Protein AF-A0A7X7I847-F1 (afdb_monomer_lite)

Secondary structure (DSSP, 8-state):
------------------------------HHHHHHHHHHHHHHHHHHHHHHHHHH-SS--HHHHHHHHHHHHHHHHHHHHSTTTS-HHHHHHHHHHHHHHHHHHHHHHHHHHH-TTSPPPHHHHHHHHHHHHHHHHHHHHHHHHHHHTT-

Radius of gyration: 29.0 Å; chains: 1; bounding box: 79×46×92 Å

Structure (mmCIF, N/CA/C/O backbone):
data_AF-A0A7X7I847-F1
#
_entry.id   AF-A0A7X7I847-F1
#
loop_
_atom_site.group_PDB
_atom_site.id
_atom_site.type_symbol
_atom_site.label_atom_id
_atom_site.label_alt_id
_atom_site.label_comp_id
_atom_site.label_asym_id
_atom_site.label_entity_id
_atom_site.label_seq_id
_atom_site.pdbx_PDB_ins_code
_atom_site.Cartn_x
_atom_site.Cartn_y
_atom_site.Cartn_z
_atom_site.occupancy
_atom_site.B_iso_or_equiv
_atom_site.auth_seq_id
_atom_site.auth_comp_id
_atom_site.auth_asym_id
_atom_site.auth_atom_id
_atom_site.pdbx_PDB_model_num
ATOM 1 N N . MET A 1 1 ? -58.231 26.964 68.579 1.00 35.50 1 MET A N 1
ATOM 2 C CA . MET A 1 1 ? -56.859 27.103 69.108 1.00 35.50 1 MET A CA 1
ATOM 3 C C . MET A 1 1 ? -55.943 26.507 68.056 1.00 35.50 1 MET A C 1
ATOM 5 O O . MET A 1 1 ? -56.184 25.359 67.722 1.00 35.50 1 MET A O 1
ATOM 9 N N . GLU A 1 2 ? -54.992 27.156 67.396 1.00 38.25 2 GLU A N 1
ATOM 10 C CA . GLU A 1 2 ? -54.465 28.527 67.234 1.00 38.25 2 GLU A CA 1
ATOM 11 C C . GLU A 1 2 ? -53.884 28.512 65.786 1.00 38.25 2 GLU A C 1
ATOM 13 O O . GLU A 1 2 ? -53.421 27.464 65.340 1.00 38.25 2 GLU A O 1
ATOM 18 N N . LEU A 1 3 ? -54.175 29.472 64.891 1.00 37.69 3 LEU A N 1
ATOM 19 C CA . LEU A 1 3 ? -53.327 30.635 64.528 1.00 37.69 3 LEU A CA 1
ATOM 20 C C . LEU A 1 3 ? -51.818 30.304 64.504 1.00 37.69 3 LEU A C 1
ATOM 22 O O . LEU A 1 3 ? -51.297 29.827 65.496 1.00 37.69 3 LEU A O 1
ATOM 26 N N . GLY A 1 4 ? -51.014 30.561 63.474 1.00 33.53 4 GLY A N 1
ATOM 27 C CA . GLY A 1 4 ? -51.117 31.351 62.250 1.00 33.53 4 GLY A CA 1
ATOM 28 C C . GLY A 1 4 ? -49.686 31.646 61.746 1.00 33.53 4 GLY A C 1
ATOM 29 O O . GLY A 1 4 ? -48.749 31.474 62.514 1.00 33.53 4 GLY A O 1
ATOM 30 N N . ASN A 1 5 ? -49.571 32.109 60.488 1.00 37.94 5 ASN A N 1
ATOM 31 C CA . ASN A 1 5 ? -48.630 33.124 59.954 1.00 37.94 5 ASN A CA 1
ATOM 32 C C . ASN A 1 5 ? -47.092 32.956 60.141 1.00 37.94 5 ASN A C 1
ATOM 34 O O . ASN A 1 5 ? -46.618 32.492 61.159 1.00 37.94 5 ASN A O 1
ATOM 38 N N . THR A 1 6 ? -46.177 33.371 59.256 1.00 42.09 6 THR A N 1
ATOM 39 C CA . THR A 1 6 ? -46.176 34.143 57.997 1.00 42.09 6 THR A CA 1
ATOM 40 C C . THR A 1 6 ? -44.744 34.136 57.436 1.00 42.09 6 THR A C 1
ATOM 42 O O . THR A 1 6 ? -43.797 34.151 58.213 1.00 42.09 6 THR A O 1
ATOM 45 N N . SER A 1 7 ? -44.637 34.216 56.104 1.00 40.94 7 SER A N 1
ATOM 46 C CA . SER A 1 7 ? -43.709 35.039 55.300 1.00 40.94 7 SER A CA 1
ATOM 47 C C . SER A 1 7 ? -42.219 35.156 55.672 1.00 40.94 7 SER A C 1
ATOM 49 O O . SER A 1 7 ? -41.873 35.693 56.713 1.00 40.94 7 SER A O 1
ATOM 51 N N . SER A 1 8 ? -41.331 34.965 54.690 1.00 39.78 8 SER A N 1
ATOM 52 C CA . SER A 1 8 ? -40.899 36.105 53.861 1.00 39.78 8 SER A CA 1
ATOM 53 C C . SER A 1 8 ? -40.083 35.669 52.644 1.00 39.78 8 SER A C 1
ATOM 55 O O . SER A 1 8 ? -39.312 34.713 52.680 1.00 39.78 8 SER A O 1
ATOM 57 N N . ALA A 1 9 ? -40.307 36.401 51.560 1.00 41.81 9 ALA A N 1
ATOM 58 C CA . ALA A 1 9 ? -39.683 36.272 50.259 1.00 41.81 9 ALA A CA 1
ATOM 59 C C . ALA A 1 9 ? -38.192 36.642 50.279 1.00 41.81 9 ALA A C 1
ATOM 61 O O . ALA A 1 9 ? -37.764 37.468 51.080 1.00 41.81 9 ALA A O 1
ATOM 62 N N . ASN A 1 10 ? -37.441 36.136 49.300 1.00 37.72 10 ASN A N 1
ATOM 63 C CA . ASN A 1 10 ? -36.651 37.028 48.459 1.00 37.72 10 ASN A CA 1
ATOM 64 C C . ASN A 1 10 ? -36.376 36.415 47.083 1.00 37.72 10 ASN A C 1
ATOM 66 O O . ASN A 1 10 ? -35.852 35.316 46.928 1.00 37.72 10 ASN A O 1
ATOM 70 N N . SER A 1 11 ? -36.788 37.193 46.094 1.00 43.25 11 SER A N 1
ATOM 71 C CA . SER A 1 11 ? -36.557 37.088 44.665 1.00 43.25 11 SER A CA 1
ATOM 72 C C . SER A 1 11 ? -35.075 37.119 44.302 1.00 43.25 11 SER A C 1
ATOM 74 O O . SER A 1 11 ? -34.376 38.031 44.738 1.00 43.25 11 SER A O 1
ATOM 76 N N . VAL A 1 12 ? -34.652 36.276 43.357 1.00 39.09 12 VAL A N 1
ATOM 77 C CA . VAL A 1 12 ? -33.690 36.717 42.340 1.00 39.09 12 VAL A CA 1
ATOM 78 C C . VAL A 1 12 ? -34.175 36.257 40.974 1.00 39.09 12 VAL A C 1
ATOM 80 O O . VAL A 1 12 ? -34.516 35.104 40.730 1.00 39.09 12 VAL A O 1
ATOM 83 N N . SER A 1 13 ? -34.276 37.267 40.133 1.00 37.84 13 SER A N 1
ATOM 84 C CA . SER A 1 13 ? -34.666 37.291 38.747 1.00 37.84 13 SER A CA 1
ATOM 85 C C . SER A 1 13 ? -33.709 36.523 37.835 1.00 37.84 13 SER A C 1
ATOM 87 O O . SER A 1 13 ? -32.597 36.150 38.197 1.00 37.84 13 SER A O 1
ATOM 89 N N . SER A 1 14 ? -34.139 36.473 36.577 1.00 35.81 14 SER A N 1
ATOM 90 C CA . SER A 1 14 ? -33.320 36.413 35.368 1.00 35.81 14 SER A CA 1
ATOM 91 C C . SER A 1 14 ? -33.194 35.043 34.704 1.00 35.81 14 SER A C 1
ATOM 93 O O . SER A 1 14 ? -32.378 34.194 35.029 1.00 35.81 14 SER A O 1
ATOM 95 N N . GLY A 1 15 ? -33.992 34.909 33.646 1.00 37.31 15 GLY A N 1
ATOM 96 C CA . GLY A 1 15 ? -33.513 34.323 32.407 1.00 37.31 15 GLY A CA 1
ATOM 97 C C . GLY A 1 15 ? -33.406 32.808 32.396 1.00 37.31 15 GLY A C 1
ATOM 98 O O . GLY A 1 15 ? -32.306 32.267 32.371 1.00 37.31 15 GLY A O 1
ATOM 99 N N . LEU A 1 16 ? -34.534 32.141 32.139 1.00 36.25 16 LEU A N 1
ATOM 100 C CA . LEU A 1 16 ? -34.520 30.998 31.224 1.00 36.25 16 LEU A CA 1
ATOM 101 C C . LEU A 1 16 ? -34.098 31.513 29.837 1.00 36.25 16 LEU A C 1
ATOM 103 O O . LEU A 1 16 ? -34.900 31.682 28.919 1.00 36.25 16 LEU A O 1
ATOM 107 N N . LYS A 1 17 ? -32.803 31.824 29.698 1.00 41.34 17 LYS A N 1
ATOM 108 C CA . LYS A 1 17 ? -32.152 31.894 28.402 1.00 41.34 17 LYS A CA 1
ATOM 109 C C . LYS A 1 17 ? -32.322 30.508 27.803 1.00 41.34 17 LYS A C 1
ATOM 111 O O . LYS A 1 17 ? -31.769 29.534 28.304 1.00 41.34 17 LYS A O 1
ATOM 116 N N . ARG A 1 18 ? -33.093 30.450 26.717 1.00 51.69 18 ARG A N 1
ATOM 117 C CA . ARG A 1 18 ? -32.963 29.424 25.686 1.00 51.69 18 ARG A CA 1
ATOM 118 C C . ARG A 1 18 ? -31.483 29.312 25.332 1.00 51.69 18 ARG A C 1
ATOM 120 O O . ARG A 1 18 ? -30.985 30.066 24.504 1.00 51.69 18 ARG A O 1
ATOM 127 N N . ILE A 1 19 ? -30.792 28.374 25.952 1.00 44.03 19 ILE A N 1
ATOM 128 C CA . ILE A 1 19 ? -29.596 27.797 25.373 1.00 44.03 19 ILE A CA 1
ATOM 129 C C . ILE A 1 19 ? -30.110 26.507 24.767 1.00 44.03 19 ILE A C 1
ATOM 131 O O . ILE A 1 19 ? -30.389 25.550 25.480 1.00 44.03 19 ILE A O 1
ATOM 135 N N . LYS A 1 20 ? -30.331 26.523 23.447 1.00 45.88 20 LYS A N 1
ATOM 136 C CA . LYS A 1 20 ? -30.351 25.279 22.683 1.00 45.88 20 LYS A CA 1
ATOM 137 C C . LYS A 1 20 ? -29.022 24.601 23.004 1.00 45.88 20 LYS A C 1
ATOM 139 O O . LYS A 1 20 ? -27.990 25.173 22.641 1.00 45.88 20 LYS A O 1
ATOM 144 N N . PRO A 1 21 ? -29.002 23.428 23.644 1.00 42.06 21 PRO A N 1
ATOM 145 C CA . PRO A 1 21 ? -27.841 22.589 23.532 1.00 42.06 21 PRO A CA 1
ATOM 146 C C . PRO A 1 21 ? -27.880 22.116 22.081 1.00 42.06 21 PRO A C 1
ATOM 148 O O . PRO A 1 21 ? -28.583 21.173 21.732 1.00 42.06 21 PRO A O 1
ATOM 151 N N . GLY A 1 22 ? -27.162 22.821 21.208 1.00 43.00 22 GLY A N 1
ATOM 152 C CA . GLY A 1 22 ? -26.565 22.202 20.034 1.00 43.00 22 GLY A CA 1
ATOM 153 C C . GLY A 1 22 ? -25.523 21.214 20.538 1.00 43.00 22 GLY A C 1
ATOM 154 O O . GLY A 1 22 ? -24.330 21.428 20.370 1.00 43.00 22 GLY A O 1
ATOM 155 N N . ILE A 1 23 ? -25.988 20.180 21.238 1.00 43.78 23 ILE A N 1
ATOM 156 C CA . ILE A 1 23 ? -25.257 18.947 21.421 1.00 43.78 23 ILE A CA 1
ATOM 157 C C . ILE A 1 23 ? -25.350 18.339 20.028 1.00 43.78 23 ILE A C 1
ATOM 159 O O . ILE A 1 23 ? -26.284 17.620 19.695 1.00 43.78 23 ILE A O 1
ATOM 163 N N . PHE A 1 24 ? -24.407 18.735 19.169 1.00 40.62 24 PHE A N 1
ATOM 164 C CA . PHE A 1 24 ? -23.772 17.723 18.347 1.00 40.62 24 PHE A CA 1
ATOM 165 C C . PHE A 1 24 ? -23.523 16.575 19.313 1.00 40.62 24 PHE A C 1
ATOM 167 O O . PHE A 1 24 ? -22.827 16.783 20.311 1.00 40.62 24 PHE A O 1
ATOM 174 N N . ASP A 1 25 ? -24.185 15.443 19.087 1.00 37.16 25 ASP A N 1
ATOM 175 C CA . ASP A 1 25 ? -23.736 14.179 19.635 1.00 37.16 25 ASP A CA 1
ATOM 176 C C . ASP A 1 25 ? -22.255 14.118 19.282 1.00 37.16 25 ASP A C 1
ATOM 178 O O . ASP A 1 25 ? -21.870 13.824 18.150 1.00 37.16 25 ASP A O 1
ATOM 182 N N . ALA A 1 26 ? -21.412 14.516 20.231 1.00 46.97 26 ALA A N 1
ATOM 183 C CA . ALA A 1 26 ? -20.010 14.206 20.209 1.00 46.97 26 ALA A CA 1
ATOM 184 C C . ALA A 1 26 ? -20.003 12.708 20.460 1.00 46.97 26 ALA A C 1
ATOM 186 O O . ALA A 1 26 ? -19.835 12.253 21.590 1.00 46.97 26 ALA A O 1
ATOM 187 N N . VAL A 1 27 ? -20.303 11.951 19.399 1.00 47.56 27 VAL A N 1
ATOM 188 C CA . VAL A 1 27 ? -19.955 10.550 19.287 1.00 47.56 27 VAL A CA 1
ATOM 189 C C . VAL A 1 27 ? -18.503 10.545 19.708 1.00 47.56 27 VAL A C 1
ATOM 191 O O . VAL A 1 27 ? -17.656 11.166 19.062 1.00 47.56 27 VAL A O 1
ATOM 194 N N . VAL A 1 28 ? -18.253 9.992 20.891 1.00 47.44 28 VAL A N 1
ATOM 195 C CA . VAL A 1 28 ? -16.915 9.845 21.436 1.00 47.44 28 VAL A CA 1
ATOM 196 C C . VAL A 1 28 ? -16.249 8.832 20.520 1.00 47.44 28 VAL A C 1
ATOM 198 O O . VAL A 1 28 ? -16.234 7.635 20.795 1.00 47.44 28 VAL A O 1
ATOM 201 N N . PHE A 1 29 ? -15.771 9.301 19.367 1.00 50.41 29 PHE A N 1
ATOM 202 C CA . PHE A 1 29 ? -14.857 8.553 18.538 1.00 50.41 29 PHE A CA 1
ATOM 203 C C . PHE A 1 29 ? -13.693 8.255 19.458 1.00 50.41 29 PHE A C 1
ATOM 205 O O . PHE A 1 29 ? -13.039 9.165 19.973 1.00 50.41 29 PHE A O 1
ATOM 212 N N . ASN A 1 30 ? -13.500 6.975 19.753 1.00 56.22 30 ASN A N 1
ATOM 213 C CA . ASN A 1 30 ? -12.395 6.539 20.578 1.00 56.22 30 ASN A CA 1
ATOM 214 C C . ASN A 1 30 ? -11.116 7.098 19.932 1.00 56.22 30 ASN A C 1
ATOM 216 O O . ASN A 1 30 ? -10.771 6.700 18.821 1.00 56.22 30 ASN A O 1
ATOM 220 N N . HIS A 1 31 ? -10.463 8.079 20.567 1.00 58.31 31 HIS A N 1
ATOM 221 C CA . HIS A 1 31 ? -9.348 8.839 19.979 1.00 58.31 31 HIS A CA 1
ATOM 222 C C . HIS A 1 31 ? -8.224 7.929 19.446 1.00 58.31 31 HIS A C 1
ATOM 224 O O . HIS A 1 31 ? -7.517 8.292 18.499 1.00 58.31 31 HIS A O 1
ATOM 230 N N . ALA A 1 32 ? -8.092 6.732 20.025 1.00 59.62 32 ALA A N 1
ATOM 231 C CA . ALA A 1 32 ? -7.192 5.681 19.567 1.00 59.62 32 ALA A CA 1
ATOM 232 C C . ALA A 1 32 ? -7.519 5.193 18.140 1.00 59.62 32 ALA A C 1
ATOM 234 O O . ALA A 1 32 ? -6.611 5.073 17.320 1.00 59.62 32 ALA A O 1
ATOM 235 N N . ASN A 1 33 ? -8.801 5.004 17.809 1.00 70.75 33 ASN A N 1
ATOM 236 C CA . ASN A 1 33 ? -9.243 4.563 16.483 1.00 70.75 33 ASN A CA 1
ATOM 237 C C . ASN A 1 33 ? -9.016 5.649 15.425 1.00 70.75 33 ASN A C 1
ATOM 239 O O . ASN A 1 33 ? -8.570 5.345 14.323 1.00 70.75 33 ASN A O 1
ATOM 243 N N . LEU A 1 34 ? -9.245 6.921 15.770 1.00 78.50 34 LEU A N 1
ATOM 244 C CA . LEU A 1 34 ? -9.018 8.046 14.857 1.00 78.50 34 LEU A CA 1
ATOM 245 C C . LEU A 1 34 ? -7.539 8.174 14.471 1.00 78.50 34 LEU A C 1
ATOM 247 O O . LEU A 1 34 ? -7.197 8.295 13.298 1.00 78.50 34 LEU A O 1
ATOM 251 N N . THR A 1 35 ? -6.653 8.123 15.468 1.00 84.31 35 THR A N 1
ATOM 252 C CA . THR A 1 35 ? -5.201 8.230 15.257 1.00 84.31 35 THR A CA 1
ATOM 253 C C . THR A 1 35 ? -4.691 7.083 14.388 1.00 84.31 35 THR A C 1
ATOM 255 O O . THR A 1 35 ? -3.899 7.294 13.471 1.00 84.31 35 THR A O 1
ATOM 258 N N . LEU A 1 36 ? -5.192 5.874 14.641 1.00 85.44 36 LEU A N 1
ATOM 259 C CA . LEU A 1 36 ? -4.894 4.686 13.853 1.00 85.44 36 LEU A CA 1
ATOM 260 C C . LEU A 1 36 ? -5.318 4.846 12.386 1.00 85.44 36 LEU A C 1
ATOM 262 O O . LEU A 1 36 ? -4.511 4.615 11.484 1.00 85.44 36 LEU A O 1
ATOM 266 N N . CYS A 1 37 ? -6.551 5.295 12.148 1.00 86.81 37 CYS A N 1
ATOM 267 C CA . CYS A 1 37 ? -7.093 5.479 10.803 1.00 86.81 37 CYS A CA 1
ATOM 268 C C . CYS A 1 37 ? -6.328 6.557 10.018 1.00 86.81 37 CYS A C 1
ATOM 270 O O . CYS A 1 37 ? -6.003 6.358 8.846 1.00 86.81 37 CYS A O 1
ATOM 272 N N . LEU A 1 38 ? -5.970 7.665 10.674 1.00 89.81 38 LEU A N 1
ATOM 273 C CA . LEU A 1 38 ? -5.171 8.735 10.073 1.00 89.81 38 LEU A CA 1
ATOM 274 C C . LEU A 1 38 ? -3.747 8.276 9.742 1.00 89.81 38 LEU A C 1
ATOM 276 O O . LEU A 1 38 ? -3.224 8.620 8.682 1.00 89.81 38 LEU A O 1
ATOM 280 N N . ASN A 1 39 ? -3.123 7.479 10.613 1.00 92.00 39 ASN A N 1
ATOM 281 C CA . ASN A 1 39 ? -1.796 6.922 10.355 1.00 92.00 39 ASN A CA 1
ATOM 282 C C . ASN A 1 39 ? -1.802 6.021 9.115 1.00 92.00 39 ASN A C 1
ATOM 284 O O . ASN A 1 39 ? -0.966 6.208 8.231 1.00 92.00 39 ASN A O 1
ATOM 288 N N . LEU A 1 40 ? -2.769 5.101 9.011 1.00 94.19 40 LEU A N 1
ATOM 289 C CA . LEU A 1 40 ? -2.912 4.236 7.839 1.00 94.19 40 LEU A CA 1
ATOM 290 C C . LEU A 1 40 ? -3.127 5.055 6.561 1.00 94.19 40 LEU A C 1
ATOM 292 O O . LEU A 1 40 ? -2.410 4.874 5.578 1.00 94.19 40 LEU A O 1
ATOM 296 N N . GLN A 1 41 ? -4.063 6.007 6.598 1.00 94.25 41 GLN A N 1
ATOM 297 C CA . GLN A 1 41 ? -4.344 6.903 5.478 1.00 94.25 41 GLN A CA 1
ATOM 298 C C . GLN A 1 41 ? -3.092 7.664 5.017 1.00 94.25 41 GLN A C 1
ATOM 300 O O . GLN A 1 41 ? -2.837 7.760 3.816 1.00 94.25 41 GLN A O 1
ATOM 305 N N . ASN A 1 42 ? -2.295 8.192 5.947 1.00 95.25 42 ASN A N 1
ATOM 306 C CA . ASN A 1 42 ? -1.084 8.941 5.617 1.00 95.25 42 ASN A CA 1
ATOM 307 C C . ASN A 1 42 ? -0.029 8.066 4.933 1.00 95.25 42 ASN A C 1
ATOM 309 O O . ASN A 1 42 ? 0.552 8.494 3.935 1.00 95.25 42 ASN A O 1
ATOM 313 N N . ILE A 1 43 ? 0.189 6.842 5.427 1.00 96.31 43 ILE A N 1
ATOM 314 C CA . ILE A 1 43 ? 1.150 5.910 4.822 1.00 96.31 43 ILE A CA 1
ATOM 315 C C . ILE A 1 43 ? 0.709 5.545 3.398 1.00 96.31 43 ILE A C 1
ATOM 317 O O . ILE A 1 43 ? 1.516 5.619 2.471 1.00 96.31 43 ILE A O 1
ATOM 321 N N . LEU A 1 44 ? -0.572 5.214 3.201 1.00 96.88 44 LEU A N 1
ATOM 322 C CA . LEU A 1 44 ? -1.104 4.835 1.888 1.00 96.88 44 LEU A CA 1
ATOM 323 C C . LEU A 1 44 ? -1.050 5.994 0.884 1.00 96.88 44 LEU A C 1
ATOM 325 O O . LEU A 1 44 ? -0.609 5.810 -0.250 1.00 96.88 44 LEU A O 1
ATOM 329 N N . ASN A 1 45 ? -1.423 7.206 1.301 1.00 95.50 45 ASN A N 1
ATOM 330 C CA . ASN A 1 45 ? -1.342 8.386 0.439 1.00 95.50 45 ASN A CA 1
ATOM 331 C C . ASN A 1 45 ? 0.100 8.687 0.020 1.00 95.50 45 ASN A C 1
ATOM 333 O O . ASN A 1 45 ? 0.360 8.961 -1.152 1.00 95.50 45 ASN A O 1
ATOM 337 N N . PHE A 1 46 ? 1.047 8.603 0.958 1.00 95.50 46 PHE A N 1
ATOM 338 C CA . PHE A 1 46 ? 2.457 8.825 0.654 1.00 95.50 46 PHE A CA 1
ATOM 339 C C . PHE A 1 46 ? 3.033 7.736 -0.264 1.00 95.50 46 PHE A C 1
ATOM 341 O O . PHE A 1 46 ? 3.803 8.050 -1.177 1.00 95.50 46 PHE A O 1
ATOM 348 N N . TYR A 1 47 ? 2.613 6.477 -0.089 1.00 95.12 47 TYR A N 1
ATOM 349 C CA . TYR A 1 47 ? 2.973 5.383 -0.990 1.00 95.12 47 TYR A CA 1
ATOM 350 C C . TYR A 1 47 ? 2.530 5.686 -2.428 1.00 95.12 47 TYR A C 1
ATOM 352 O O . TYR A 1 47 ? 3.335 5.619 -3.358 1.00 95.12 47 TYR A O 1
ATOM 360 N N . ILE A 1 48 ? 1.262 6.062 -2.627 1.00 94.00 48 ILE A N 1
ATOM 361 C CA . ILE A 1 48 ? 0.721 6.337 -3.965 1.00 94.00 48 ILE A CA 1
ATOM 362 C C . ILE A 1 48 ? 1.356 7.575 -4.605 1.00 94.00 48 ILE A C 1
ATOM 364 O O . ILE A 1 48 ? 1.610 7.561 -5.810 1.00 94.00 48 ILE A O 1
ATOM 368 N N . ASP A 1 49 ? 1.671 8.614 -3.829 1.00 92.00 49 ASP A N 1
ATOM 369 C CA . ASP A 1 49 ? 2.394 9.788 -4.333 1.00 92.00 49 ASP A CA 1
ATOM 370 C C . ASP A 1 49 ? 3.798 9.413 -4.841 1.00 92.00 49 ASP A C 1
ATOM 372 O O . ASP A 1 49 ? 4.192 9.787 -5.950 1.00 92.00 49 ASP A O 1
ATOM 376 N N . CYS A 1 50 ? 4.538 8.598 -4.080 1.00 90.06 50 CYS A N 1
ATOM 377 C CA . CYS A 1 50 ? 5.834 8.078 -4.520 1.00 90.06 50 CYS A CA 1
ATOM 378 C C . CYS A 1 50 ? 5.702 7.244 -5.801 1.00 90.06 50 CYS A C 1
ATOM 380 O O . CYS A 1 50 ? 6.490 7.411 -6.735 1.00 90.06 50 CYS A O 1
ATOM 382 N N . LEU A 1 51 ? 4.683 6.387 -5.869 1.00 89.25 51 LEU A N 1
ATOM 383 C CA . LEU A 1 51 ? 4.428 5.530 -7.020 1.00 89.25 51 LEU A CA 1
ATOM 384 C C . LEU A 1 51 ? 4.080 6.337 -8.276 1.00 89.25 51 LEU A C 1
ATOM 386 O O . LEU A 1 51 ? 4.632 6.090 -9.347 1.00 89.25 51 LEU A O 1
ATOM 390 N N . GLY A 1 52 ? 3.220 7.349 -8.143 1.00 87.56 52 GLY A N 1
ATOM 391 C CA . GLY A 1 52 ? 2.870 8.255 -9.235 1.00 87.56 52 GLY A CA 1
ATOM 392 C C . GLY A 1 52 ? 4.089 9.000 -9.782 1.00 87.56 52 GLY A C 1
ATOM 393 O O . GLY A 1 52 ? 4.259 9.097 -10.998 1.00 87.56 52 GLY A O 1
ATOM 394 N N . LYS A 1 53 ? 4.985 9.456 -8.897 1.00 87.44 53 LYS A N 1
ATOM 395 C CA . LYS A 1 53 ? 6.247 10.104 -9.287 1.00 87.44 53 LYS A CA 1
ATOM 396 C C . LYS A 1 53 ? 7.184 9.160 -10.035 1.00 87.44 53 LYS A C 1
ATOM 398 O O . LYS A 1 53 ? 7.801 9.596 -11.000 1.00 87.44 53 LYS A O 1
ATOM 403 N N . ILE A 1 54 ? 7.267 7.889 -9.638 1.00 83.81 54 ILE A N 1
ATOM 404 C CA . ILE A 1 54 ? 8.067 6.874 -10.343 1.00 83.81 54 ILE A CA 1
ATOM 405 C C . ILE A 1 54 ? 7.542 6.672 -11.768 1.00 83.81 54 ILE A C 1
ATOM 407 O O . ILE A 1 54 ? 8.303 6.782 -12.720 1.00 83.81 54 ILE A O 1
ATOM 411 N N . ILE A 1 55 ? 6.232 6.472 -11.938 1.00 83.06 55 ILE A N 1
ATOM 412 C CA . ILE A 1 55 ? 5.625 6.245 -13.264 1.00 83.06 55 ILE A CA 1
ATOM 413 C C . ILE A 1 55 ? 5.807 7.454 -14.195 1.00 83.06 55 ILE A C 1
ATOM 415 O O . ILE A 1 55 ? 5.981 7.291 -15.408 1.00 83.06 55 ILE A O 1
ATOM 419 N N . ALA A 1 56 ? 5.722 8.665 -13.637 1.00 81.81 56 ALA A N 1
ATOM 420 C CA . ALA A 1 56 ? 5.822 9.914 -14.384 1.00 81.81 56 ALA A CA 1
ATOM 421 C C . ALA A 1 56 ? 7.271 10.338 -14.690 1.00 81.81 56 ALA A C 1
ATOM 423 O O . ALA A 1 56 ? 7.482 11.144 -15.599 1.00 81.81 56 ALA A O 1
ATOM 424 N N . SER A 1 57 ? 8.260 9.838 -13.944 1.00 71.69 57 SER A N 1
ATOM 425 C CA . SER A 1 57 ? 9.654 10.272 -14.066 1.00 71.69 57 SER A CA 1
ATOM 426 C C . SER A 1 57 ? 10.365 9.656 -15.276 1.00 71.69 57 SER A C 1
ATOM 428 O O . SER A 1 57 ? 10.067 8.553 -15.731 1.00 71.69 57 SER A O 1
ATOM 430 N N . SER A 1 58 ? 11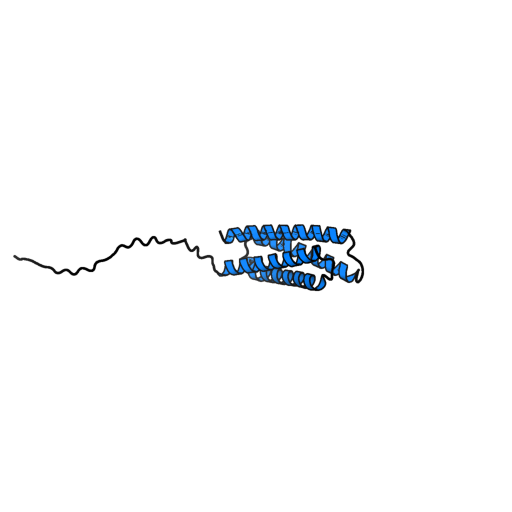.350 10.392 -15.792 1.00 57.41 58 SER A N 1
ATOM 431 C CA . SER A 1 58 ? 12.357 9.934 -16.760 1.00 57.41 58 SER A CA 1
ATOM 432 C C . SER A 1 58 ? 13.771 9.855 -16.155 1.00 57.41 58 SER A C 1
ATOM 434 O O . SER A 1 58 ? 14.726 9.549 -16.867 1.00 57.41 58 SER A O 1
ATOM 436 N N . VAL A 1 59 ? 13.920 10.148 -14.853 1.00 50.91 59 VAL A N 1
ATOM 437 C CA . VAL A 1 59 ? 15.202 10.291 -14.137 1.00 50.91 59 VAL A CA 1
ATOM 438 C C . VAL A 1 59 ? 15.199 9.495 -12.822 1.00 50.91 59 VAL A C 1
ATOM 440 O O . VAL A 1 59 ? 14.159 9.346 -12.185 1.00 50.91 59 VAL A O 1
ATOM 443 N N . SER A 1 60 ? 16.393 9.015 -12.439 1.00 59.81 60 SER A N 1
ATOM 444 C CA . SER A 1 60 ? 16.756 8.186 -11.270 1.00 59.81 60 SER A CA 1
ATOM 445 C C . SER A 1 60 ? 15.709 8.081 -10.149 1.00 59.81 60 SER A C 1
ATOM 447 O O . SER A 1 60 ? 15.566 8.959 -9.300 1.00 59.81 60 SER A O 1
ATOM 449 N N . GLU A 1 61 ? 15.046 6.927 -10.107 1.00 73.88 61 GLU A N 1
ATOM 450 C CA . GLU A 1 61 ? 13.937 6.583 -9.205 1.00 73.88 61 GLU A CA 1
ATOM 451 C C . GLU A 1 61 ? 14.400 6.079 -7.824 1.00 73.88 61 GLU A C 1
ATOM 453 O O . GLU A 1 61 ? 13.587 5.785 -6.949 1.00 73.88 61 GLU A O 1
ATOM 458 N N . LYS A 1 62 ? 15.716 5.980 -7.591 1.00 74.06 62 LYS A N 1
ATOM 459 C CA . LYS A 1 62 ? 16.285 5.260 -6.439 1.00 74.06 62 LYS A CA 1
ATOM 460 C C . LYS A 1 62 ? 15.798 5.760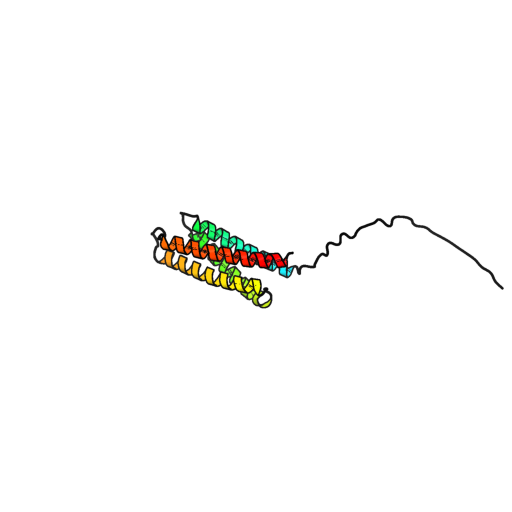 -5.063 1.00 74.06 62 LYS A C 1
ATOM 462 O O . LYS A 1 62 ? 15.461 4.909 -4.241 1.00 74.06 62 LYS A O 1
ATOM 467 N N . PRO A 1 63 ? 15.714 7.077 -4.779 1.00 82.50 63 PRO A N 1
ATOM 468 C CA . PRO A 1 63 ? 15.189 7.555 -3.496 1.00 82.50 63 PRO A CA 1
ATOM 469 C C . PRO A 1 63 ? 13.693 7.260 -3.313 1.00 82.50 63 PRO A C 1
ATOM 471 O O . PRO A 1 63 ? 13.259 6.919 -2.218 1.00 82.50 63 PRO A O 1
ATOM 474 N N . LEU A 1 64 ? 12.903 7.345 -4.390 1.00 84.00 64 LEU A N 1
ATOM 475 C CA . LEU A 1 64 ? 11.462 7.075 -4.343 1.00 84.00 64 LEU A CA 1
ATOM 476 C C . LEU A 1 64 ? 11.182 5.594 -4.083 1.00 84.00 64 LEU A C 1
ATOM 478 O O . LEU A 1 64 ? 10.293 5.266 -3.305 1.00 84.00 64 LEU A O 1
ATOM 482 N N . LEU A 1 65 ? 11.984 4.705 -4.665 1.00 84.06 65 LEU A N 1
ATOM 483 C CA . LEU A 1 65 ? 11.891 3.269 -4.409 1.00 84.06 65 LEU A CA 1
ATOM 484 C C . LEU A 1 65 ? 12.201 2.928 -2.950 1.00 84.06 65 LEU A C 1
ATOM 486 O O . LEU A 1 65 ? 11.466 2.170 -2.327 1.00 84.06 65 LEU A O 1
ATOM 490 N N . GLN A 1 66 ? 13.214 3.566 -2.356 1.00 87.62 66 GLN A N 1
ATOM 491 C CA . GLN A 1 66 ? 13.487 3.418 -0.922 1.00 87.62 66 GLN A CA 1
ATOM 492 C C . GLN A 1 66 ? 12.317 3.899 -0.054 1.00 87.62 66 GLN A C 1
ATOM 494 O O . GLN A 1 66 ? 12.022 3.284 0.974 1.00 87.62 66 GLN A O 1
ATOM 499 N N . HIS A 1 67 ? 11.633 4.975 -0.455 1.00 91.00 67 HIS A N 1
ATOM 500 C CA . HIS A 1 67 ? 10.430 5.432 0.236 1.00 91.00 67 HIS A CA 1
ATOM 501 C C . HIS A 1 67 ? 9.282 4.424 0.123 1.00 91.00 67 HIS A C 1
ATOM 503 O O . HIS A 1 67 ? 8.636 4.164 1.138 1.00 91.00 67 HIS A O 1
ATOM 509 N N . LEU A 1 68 ? 9.062 3.808 -1.046 1.00 91.25 68 LEU A N 1
ATOM 510 C CA . LEU A 1 68 ? 8.061 2.746 -1.205 1.00 91.25 68 LEU A CA 1
ATOM 511 C C . LEU A 1 68 ? 8.345 1.558 -0.277 1.00 91.25 68 LEU A C 1
ATOM 513 O O . LEU A 1 68 ? 7.459 1.158 0.480 1.00 91.25 68 LEU A O 1
ATOM 517 N N . SER A 1 69 ? 9.583 1.049 -0.249 1.00 91.69 69 SER A N 1
ATOM 518 C CA . SER A 1 69 ? 9.955 -0.047 0.658 1.00 91.69 69 SER A CA 1
ATOM 519 C C . SER A 1 69 ? 9.819 0.353 2.136 1.00 91.69 69 SER A C 1
ATOM 521 O O . SER A 1 69 ? 9.465 -0.470 2.977 1.00 91.69 69 SER A O 1
ATOM 523 N N . SER A 1 70 ? 10.082 1.620 2.483 1.00 93.44 70 SER A N 1
ATOM 524 C CA . SER A 1 70 ? 9.879 2.136 3.846 1.00 93.44 70 SER A CA 1
ATOM 525 C C . SER A 1 70 ? 8.400 2.171 4.235 1.00 93.44 70 SER A C 1
ATOM 527 O O . SER A 1 70 ? 8.047 1.761 5.341 1.00 93.44 70 SER A O 1
ATOM 529 N N . CYS A 1 71 ? 7.525 2.607 3.326 1.00 95.81 71 CYS A N 1
ATOM 530 C CA . CYS A 1 71 ? 6.079 2.582 3.538 1.00 95.81 71 CYS A CA 1
ATOM 531 C C . CYS A 1 71 ? 5.578 1.155 3.751 1.00 95.81 71 CYS A C 1
ATOM 533 O O . CYS A 1 71 ? 4.810 0.917 4.675 1.00 95.81 71 CYS A O 1
ATOM 535 N N . LEU A 1 72 ? 6.054 0.202 2.945 1.00 95.25 72 LEU A N 1
ATOM 536 C CA . LEU A 1 72 ? 5.656 -1.198 3.062 1.00 95.25 72 LEU A CA 1
ATOM 537 C C . LEU A 1 72 ? 6.009 -1.774 4.439 1.00 95.25 72 LEU A C 1
ATOM 539 O O . LEU A 1 72 ? 5.138 -2.311 5.112 1.00 95.25 72 LEU A O 1
ATOM 543 N N . LYS A 1 73 ? 7.229 -1.526 4.933 1.00 95.25 73 LYS A N 1
ATOM 544 C CA . LYS A 1 73 ? 7.631 -1.906 6.302 1.00 95.25 73 LYS A CA 1
ATOM 545 C C . LYS A 1 73 ? 6.762 -1.269 7.385 1.00 95.25 73 LYS A C 1
ATOM 547 O O . LYS A 1 73 ? 6.497 -1.881 8.418 1.00 95.25 73 LYS A O 1
ATOM 552 N N . GLN A 1 74 ? 6.342 -0.020 7.183 1.00 96.19 74 GLN A N 1
ATOM 553 C CA . GLN A 1 74 ? 5.442 0.653 8.120 1.00 96.19 74 GLN A CA 1
ATOM 554 C C . GLN A 1 74 ? 4.041 0.038 8.102 1.00 96.19 74 GLN A C 1
ATOM 556 O O . GLN A 1 74 ? 3.453 -0.109 9.169 1.00 96.19 74 GLN A O 1
ATOM 561 N N . LEU A 1 75 ? 3.531 -0.363 6.934 1.00 96.12 75 LEU A N 1
ATOM 562 C CA . LEU A 1 75 ? 2.249 -1.063 6.812 1.00 96.12 75 LEU A CA 1
ATOM 563 C C . LEU A 1 75 ? 2.297 -2.460 7.434 1.00 96.12 75 LEU A C 1
ATOM 565 O O . LEU A 1 75 ? 1.366 -2.830 8.139 1.00 96.12 75 LEU A O 1
ATOM 569 N N . GLU A 1 76 ? 3.389 -3.202 7.253 1.00 95.88 76 GLU A N 1
ATOM 570 C CA . GLU A 1 76 ? 3.594 -4.503 7.904 1.00 95.88 76 GLU A CA 1
ATOM 571 C C . GLU A 1 76 ? 3.577 -4.366 9.426 1.00 95.88 76 GLU A C 1
ATOM 573 O O . GLU A 1 76 ? 2.857 -5.088 10.120 1.00 95.88 76 GLU A O 1
ATOM 578 N N . LYS A 1 77 ? 4.331 -3.389 9.945 1.00 95.00 77 LYS A N 1
ATOM 579 C CA . LYS A 1 77 ? 4.348 -3.072 11.372 1.00 95.00 77 LYS A CA 1
ATOM 580 C C . LYS A 1 77 ? 2.949 -2.695 11.858 1.00 95.00 77 LYS A C 1
ATOM 582 O O . LYS A 1 77 ? 2.479 -3.266 12.837 1.00 95.00 77 LYS A O 1
ATOM 587 N N . PHE A 1 78 ? 2.272 -1.797 11.147 1.00 93.44 78 PHE A N 1
ATOM 588 C CA . PHE A 1 78 ? 0.906 -1.385 11.453 1.00 93.44 78 PHE A CA 1
ATOM 589 C C . PHE A 1 78 ? -0.049 -2.586 11.502 1.00 93.44 78 PHE A C 1
ATOM 591 O O . PHE A 1 78 ? -0.771 -2.760 12.480 1.00 93.44 78 PHE A O 1
ATOM 598 N N . ASN A 1 79 ? -0.017 -3.462 10.497 1.00 92.62 79 ASN A N 1
ATOM 599 C CA . ASN A 1 79 ? -0.866 -4.647 10.458 1.00 92.62 79 ASN A CA 1
ATOM 600 C C . ASN A 1 79 ? -0.572 -5.600 11.626 1.00 92.62 79 ASN A C 1
ATOM 602 O O . ASN A 1 79 ? -1.507 -6.127 12.214 1.00 92.62 79 ASN A O 1
ATOM 606 N N . SER A 1 80 ? 0.698 -5.784 12.003 1.00 92.81 80 SER A N 1
ATOM 607 C CA . SER A 1 80 ? 1.066 -6.632 13.145 1.00 92.81 80 SER A CA 1
ATOM 608 C C . SER A 1 80 ? 0.633 -6.056 14.500 1.00 92.81 80 SER A C 1
ATOM 610 O O . SER A 1 80 ? 0.186 -6.798 15.370 1.00 92.81 80 SER A O 1
ATOM 612 N N . GLU A 1 81 ? 0.725 -4.735 14.685 1.00 91.62 81 GLU A N 1
ATOM 613 C CA . GLU A 1 81 ? 0.354 -4.065 15.939 1.00 91.62 81 GLU A CA 1
ATOM 614 C C . GLU A 1 81 ? -1.165 -4.023 16.143 1.00 91.62 81 GLU A C 1
ATOM 616 O O . GLU A 1 81 ? -1.643 -4.092 17.277 1.00 91.62 81 GLU A O 1
ATOM 621 N N . TYR A 1 82 ? -1.926 -3.940 15.051 1.00 87.88 82 TYR A N 1
ATOM 622 C CA . TYR A 1 82 ? -3.373 -3.728 15.084 1.00 87.88 82 TYR A CA 1
ATOM 623 C C . TYR A 1 82 ? -4.176 -4.881 14.480 1.00 87.88 82 TYR A C 1
ATOM 625 O O . TYR A 1 82 ? -5.359 -4.722 14.183 1.00 87.88 82 TYR A O 1
ATOM 633 N N . GLU A 1 83 ? -3.567 -6.060 14.350 1.00 86.00 83 GLU A N 1
ATOM 634 C CA . GLU A 1 83 ? -4.134 -7.220 13.655 1.00 86.00 83 GLU A CA 1
ATOM 635 C C . GLU A 1 83 ? -5.548 -7.599 14.133 1.00 86.00 83 GLU A C 1
ATOM 637 O O . GLU A 1 83 ? -6.395 -8.001 13.328 1.00 86.00 83 GLU A O 1
ATOM 642 N N . ASN A 1 84 ? -5.779 -7.477 15.443 1.00 83.44 84 ASN A N 1
ATOM 643 C CA . ASN A 1 84 ? -7.016 -7.864 16.126 1.00 83.44 84 ASN A CA 1
ATOM 644 C C . ASN A 1 84 ? -8.009 -6.707 16.299 1.00 83.44 84 ASN A C 1
ATOM 646 O O . ASN A 1 84 ? -9.104 -6.913 16.815 1.00 83.44 84 ASN A O 1
ATOM 650 N N . VAL A 1 85 ? -7.607 -5.489 15.934 1.00 84.75 85 VAL A N 1
ATOM 651 C CA . VAL A 1 85 ? -8.395 -4.261 16.123 1.00 84.75 85 VAL A CA 1
ATOM 652 C C . VAL A 1 85 ? -8.893 -3.722 14.784 1.00 84.75 85 VAL A C 1
ATOM 654 O O . VAL A 1 85 ? -9.909 -3.034 14.739 1.00 84.75 85 VAL A O 1
ATOM 657 N N . LEU A 1 86 ? -8.189 -4.034 13.694 1.00 83.81 86 LEU A N 1
ATOM 658 C CA . LEU A 1 86 ? -8.545 -3.565 12.366 1.00 83.81 86 LEU A CA 1
ATOM 659 C C . LEU A 1 86 ? -9.846 -4.202 11.875 1.00 83.81 86 LEU A C 1
ATOM 661 O O . LEU A 1 86 ? -10.020 -5.420 11.948 1.00 83.81 86 LEU A O 1
ATOM 665 N N . ASP A 1 87 ? -10.720 -3.369 11.316 1.00 86.94 87 ASP A N 1
ATOM 666 C CA . ASP A 1 87 ? -11.938 -3.826 10.656 1.00 86.94 87 ASP A CA 1
ATOM 667 C C . ASP A 1 87 ? -11.586 -4.835 9.539 1.00 86.94 87 ASP A C 1
ATOM 669 O O . ASP A 1 87 ? -10.690 -4.552 8.734 1.00 86.94 87 ASP A O 1
ATOM 673 N N . PRO A 1 88 ? -12.250 -6.003 9.461 1.00 89.12 88 PRO A N 1
ATOM 674 C CA . PRO A 1 88 ? -12.028 -6.981 8.397 1.00 89.12 88 PRO A CA 1
ATOM 675 C C . PRO A 1 88 ? -12.136 -6.413 6.973 1.00 89.12 88 PRO A C 1
ATOM 677 O O . PRO A 1 88 ? -11.371 -6.831 6.098 1.00 89.12 88 PRO A O 1
ATOM 680 N N . GLU A 1 89 ? -13.030 -5.447 6.743 1.00 90.62 89 GLU A N 1
ATOM 681 C CA . GLU A 1 89 ? -13.225 -4.787 5.446 1.00 90.62 89 GLU A CA 1
ATOM 682 C C . GLU A 1 89 ? -12.051 -3.878 5.070 1.00 90.62 89 GLU A C 1
ATOM 684 O O . GLU A 1 89 ? -11.775 -3.685 3.890 1.00 90.62 89 GLU A O 1
ATOM 689 N N . ILE A 1 90 ? -11.295 -3.388 6.057 1.00 92.12 90 ILE A N 1
ATOM 690 C CA . ILE A 1 90 ? -10.030 -2.668 5.851 1.00 92.12 90 ILE A CA 1
ATOM 691 C C . ILE A 1 90 ? -8.871 -3.664 5.743 1.00 92.12 90 ILE A C 1
ATOM 693 O O . ILE A 1 90 ? -7.988 -3.523 4.896 1.00 92.12 90 ILE A O 1
ATOM 697 N N . LYS A 1 91 ? -8.866 -4.694 6.595 1.00 92.62 91 LYS A N 1
ATOM 698 C CA . LYS A 1 91 ? -7.770 -5.660 6.720 1.00 92.62 91 LYS A CA 1
ATOM 699 C C . LYS A 1 91 ? -7.565 -6.465 5.448 1.00 92.62 91 LYS A C 1
ATOM 701 O O . LYS A 1 91 ? -6.431 -6.626 5.010 1.00 92.62 91 LYS A O 1
ATOM 706 N N . ARG A 1 92 ? -8.645 -6.952 4.836 1.00 94.56 92 ARG A N 1
ATOM 707 C CA . ARG A 1 92 ? -8.568 -7.741 3.600 1.00 94.56 92 ARG A CA 1
ATOM 708 C C . ARG A 1 92 ? -7.882 -6.978 2.451 1.00 94.56 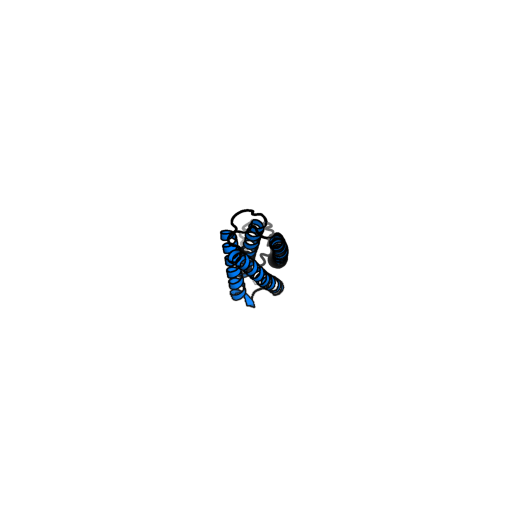92 ARG A C 1
ATOM 710 O O . ARG A 1 92 ? -6.872 -7.485 1.966 1.00 94.56 92 ARG A O 1
ATOM 717 N N . PRO A 1 93 ? -8.349 -5.787 2.024 1.00 95.94 93 PRO A N 1
ATOM 718 C CA . PRO A 1 93 ? -7.680 -5.039 0.961 1.00 95.94 93 PRO A CA 1
ATOM 719 C C . PRO A 1 93 ? -6.301 -4.511 1.377 1.00 95.94 93 PRO A C 1
ATOM 721 O O . PRO A 1 93 ? -5.444 -4.348 0.515 1.00 95.94 93 PRO A O 1
ATOM 724 N N . LEU A 1 94 ? -6.043 -4.281 2.673 1.00 96.50 94 LEU A N 1
ATOM 725 C CA . LEU A 1 94 ? -4.705 -3.928 3.158 1.00 96.50 94 LEU A CA 1
ATOM 726 C C . LEU A 1 94 ? -3.696 -5.073 2.981 1.00 96.50 94 LEU A C 1
ATOM 728 O O . LEU A 1 94 ? -2.570 -4.827 2.553 1.00 96.50 94 LEU A O 1
ATOM 732 N N . LEU A 1 95 ? -4.082 -6.314 3.288 1.00 96.31 95 LEU A N 1
ATOM 733 C CA . LEU A 1 95 ? -3.236 -7.489 3.056 1.00 96.31 95 LEU A CA 1
ATOM 734 C C . LEU A 1 95 ? -2.948 -7.671 1.562 1.00 96.31 95 LEU A C 1
ATOM 736 O O . LEU A 1 95 ? -1.789 -7.789 1.176 1.00 96.31 95 LEU A O 1
ATOM 740 N N . GLU A 1 96 ? -3.985 -7.589 0.725 1.00 97.12 96 GLU A N 1
ATOM 741 C CA . GLU A 1 96 ? -3.842 -7.665 -0.735 1.00 97.12 96 GLU A CA 1
ATOM 742 C C . GLU A 1 96 ? -2.931 -6.551 -1.275 1.00 97.12 96 GLU A C 1
ATOM 744 O O . GLU A 1 96 ? -2.064 -6.796 -2.113 1.00 97.12 96 GLU A O 1
ATOM 749 N N . PHE A 1 97 ? -3.064 -5.332 -0.743 1.00 97.50 97 PHE A N 1
ATOM 750 C CA . PHE A 1 97 ? -2.179 -4.221 -1.076 1.00 97.50 97 PHE A CA 1
ATOM 751 C C . PHE A 1 97 ? -0.720 -4.531 -0.731 1.00 97.50 97 PHE A C 1
ATOM 753 O O . PHE A 1 97 ? 0.159 -4.272 -1.550 1.00 97.50 97 PHE A O 1
ATOM 760 N N . MET A 1 98 ? -0.444 -5.067 0.461 1.00 97.12 98 MET A N 1
ATOM 761 C CA . MET A 1 98 ? 0.926 -5.385 0.877 1.00 97.12 98 MET A CA 1
ATOM 762 C C . MET A 1 98 ? 1.540 -6.491 0.016 1.00 97.12 98 MET A C 1
ATOM 764 O O . MET A 1 98 ? 2.690 -6.353 -0.403 1.00 97.12 98 MET A O 1
ATOM 768 N N . ASP A 1 99 ? 0.781 -7.540 -0.305 1.00 96.50 99 ASP A N 1
ATOM 769 C CA . ASP A 1 99 ? 1.238 -8.621 -1.184 1.00 96.50 99 ASP A CA 1
ATOM 770 C C . ASP A 1 99 ? 1.602 -8.085 -2.577 1.00 96.50 99 ASP A C 1
ATOM 772 O O . ASP A 1 99 ? 2.689 -8.340 -3.10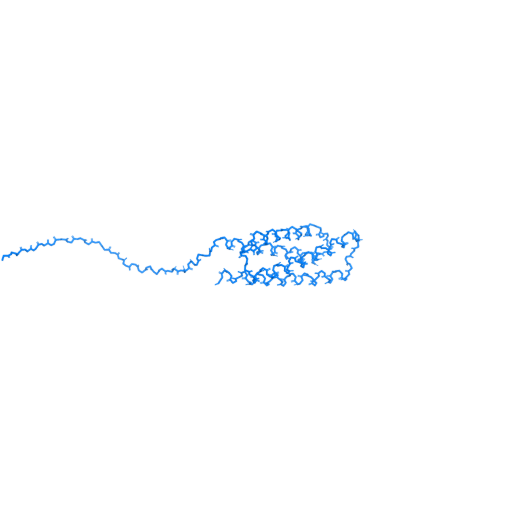3 1.00 96.50 99 ASP A O 1
ATOM 776 N N . GLU A 1 100 ? 0.730 -7.263 -3.162 1.00 95.31 100 GLU A N 1
ATOM 777 C CA . GLU A 1 100 ? 0.962 -6.642 -4.466 1.00 95.31 100 GLU A CA 1
ATOM 778 C C . GLU A 1 100 ? 2.114 -5.624 -4.444 1.00 95.31 100 GLU A C 1
ATOM 780 O O . GLU A 1 100 ? 2.903 -5.541 -5.393 1.00 95.31 100 GLU A O 1
ATOM 785 N N . ALA A 1 101 ? 2.271 -4.886 -3.344 1.00 94.69 101 ALA A N 1
ATOM 786 C CA . ALA A 1 101 ? 3.378 -3.959 -3.138 1.00 94.69 101 ALA A CA 1
ATOM 787 C C . ALA A 1 101 ? 4.725 -4.693 -3.041 1.00 94.69 101 ALA A C 1
ATOM 789 O O . ALA A 1 101 ? 5.715 -4.219 -3.602 1.00 94.69 101 ALA A O 1
ATOM 790 N N . HIS A 1 102 ? 4.766 -5.868 -2.404 1.00 94.56 102 HIS A N 1
ATOM 791 C CA . HIS A 1 102 ? 5.947 -6.739 -2.384 1.00 94.56 102 HIS A CA 1
ATOM 792 C C . HIS A 1 102 ? 6.295 -7.269 -3.771 1.00 94.56 102 HIS A C 1
ATOM 794 O O . HIS A 1 102 ? 7.466 -7.296 -4.156 1.00 94.56 102 HIS A O 1
ATOM 800 N N . LEU A 1 103 ? 5.295 -7.678 -4.555 1.00 91.50 103 LEU A N 1
ATOM 801 C CA . LEU A 1 103 ? 5.513 -8.112 -5.937 1.00 91.50 103 LEU A CA 1
ATOM 802 C C . LEU A 1 103 ? 6.091 -6.981 -6.795 1.00 91.50 103 LEU A C 1
ATOM 804 O O . LEU A 1 103 ? 7.017 -7.216 -7.577 1.00 91.50 103 LEU A O 1
ATOM 808 N N . LEU A 1 104 ? 5.584 -5.758 -6.624 1.00 89.06 104 LEU A N 1
ATOM 809 C CA . LEU A 1 104 ? 6.117 -4.570 -7.283 1.00 89.06 104 LEU A CA 1
ATOM 810 C C . LEU A 1 104 ? 7.574 -4.300 -6.874 1.00 89.06 104 LEU A C 1
ATOM 812 O O . LEU A 1 104 ? 8.420 -4.129 -7.753 1.00 89.06 104 LEU A O 1
ATOM 816 N N . ASP A 1 105 ? 7.882 -4.298 -5.574 1.00 87.62 105 ASP A N 1
ATOM 817 C CA . ASP A 1 105 ? 9.239 -4.037 -5.069 1.00 87.62 105 ASP A CA 1
ATOM 818 C C . ASP A 1 105 ? 10.231 -5.087 -5.599 1.00 87.62 105 ASP A C 1
ATOM 820 O O . ASP A 1 105 ? 11.295 -4.763 -6.130 1.00 87.62 105 ASP A O 1
ATOM 824 N N . ASN A 1 106 ? 9.840 -6.364 -5.591 1.00 86.56 106 ASN A N 1
ATOM 825 C CA . ASN A 1 106 ? 10.625 -7.447 -6.181 1.00 86.56 106 ASN A CA 1
ATOM 826 C C . ASN A 1 106 ? 10.854 -7.257 -7.686 1.00 86.56 106 ASN A C 1
ATOM 828 O O . ASN A 1 106 ? 11.961 -7.487 -8.178 1.00 86.56 106 ASN A O 1
ATOM 832 N N . MET A 1 107 ? 9.833 -6.837 -8.436 1.00 83.62 107 MET A N 1
ATOM 833 C CA . MET A 1 107 ? 9.955 -6.582 -9.872 1.00 83.62 107 MET A CA 1
ATOM 834 C C . MET A 1 107 ? 10.951 -5.450 -10.153 1.00 83.62 107 MET A C 1
ATOM 836 O O . MET A 1 107 ? 11.827 -5.601 -11.010 1.00 83.62 107 MET A O 1
ATOM 840 N N . VAL A 1 108 ? 10.862 -4.347 -9.405 1.00 80.00 108 VAL A N 1
ATOM 841 C CA . VAL A 1 108 ? 11.754 -3.196 -9.580 1.00 80.00 108 VAL A CA 1
ATOM 842 C C . VAL A 1 108 ? 13.186 -3.525 -9.159 1.00 80.00 108 VAL A C 1
ATOM 844 O O . VAL A 1 108 ? 14.122 -3.246 -9.909 1.00 80.00 108 VAL A O 1
ATOM 847 N N . ASN A 1 109 ? 13.383 -4.172 -8.010 1.00 79.44 109 ASN A N 1
ATOM 848 C CA . ASN A 1 109 ? 14.717 -4.544 -7.535 1.00 79.44 109 ASN A CA 1
ATOM 849 C C . ASN A 1 109 ? 15.411 -5.525 -8.489 1.00 79.44 109 ASN A C 1
ATOM 851 O O . ASN A 1 109 ? 16.587 -5.348 -8.814 1.00 79.44 109 ASN A O 1
ATOM 855 N N . ASN A 1 110 ? 14.678 -6.515 -9.010 1.00 77.94 110 ASN A N 1
ATOM 856 C CA . ASN A 1 110 ? 15.203 -7.438 -10.018 1.00 77.94 110 ASN A CA 1
ATOM 857 C C . ASN A 1 110 ? 15.589 -6.723 -11.315 1.00 77.94 110 ASN A C 1
ATOM 859 O O . ASN A 1 110 ? 16.578 -7.096 -11.952 1.00 77.94 110 ASN A O 1
ATOM 863 N N . TYR A 1 111 ? 14.828 -5.702 -11.709 1.00 72.94 111 TYR A N 1
ATOM 864 C CA . TYR A 1 111 ? 15.161 -4.891 -12.868 1.00 72.94 111 TYR A CA 1
ATOM 865 C C . TYR A 1 111 ? 16.443 -4.080 -12.646 1.00 72.94 111 TYR A C 1
ATOM 867 O O . TYR A 1 111 ? 17.375 -4.184 -13.442 1.00 72.94 111 TYR A O 1
ATOM 875 N N . LEU A 1 112 ? 16.534 -3.344 -11.535 1.00 70.62 112 LEU A N 1
ATOM 876 C CA . LEU A 1 112 ? 17.712 -2.542 -11.190 1.00 70.62 112 LEU A CA 1
ATOM 877 C C . LEU A 1 112 ? 18.985 -3.389 -11.056 1.00 70.62 112 LEU A C 1
ATOM 879 O O . LEU A 1 112 ? 20.063 -2.950 -11.457 1.00 70.62 112 LEU A O 1
ATOM 883 N N . ALA A 1 113 ? 18.867 -4.606 -10.519 1.00 71.06 113 ALA A N 1
ATOM 884 C CA . ALA A 1 113 ? 19.987 -5.531 -10.387 1.00 71.06 113 ALA A CA 1
ATOM 885 C C . ALA A 1 113 ? 20.490 -6.051 -11.745 1.00 71.06 113 ALA A C 1
ATOM 887 O O . ALA A 1 113 ? 21.697 -6.195 -11.935 1.00 71.06 113 ALA A O 1
ATOM 888 N N . LYS A 1 114 ? 19.582 -6.331 -12.691 1.00 65.50 114 LYS A N 1
ATOM 889 C CA . LYS A 1 114 ? 19.917 -6.916 -14.003 1.00 65.50 114 LYS A CA 1
ATOM 890 C C . LYS A 1 114 ? 20.291 -5.883 -15.064 1.00 65.50 114 LYS A C 1
ATOM 892 O O . LYS A 1 114 ? 21.071 -6.188 -15.960 1.00 65.50 114 LYS A O 1
ATOM 897 N N . TYR A 1 115 ? 19.747 -4.674 -14.972 1.00 61.34 115 TYR A N 1
ATOM 898 C CA . TYR A 1 115 ? 19.836 -3.654 -16.012 1.00 61.34 115 TYR A CA 1
ATOM 899 C C . TYR A 1 115 ? 20.377 -2.348 -15.427 1.00 61.34 115 TYR A C 1
ATOM 901 O O . TYR A 1 115 ? 19.710 -1.320 -15.441 1.00 61.34 115 TYR A O 1
ATOM 909 N N . GLN A 1 116 ? 21.619 -2.375 -14.930 1.00 57.12 116 GLN A N 1
ATOM 910 C CA . GLN A 1 116 ? 22.289 -1.209 -14.332 1.00 57.12 116 GLN A CA 1
ATOM 911 C C . GLN A 1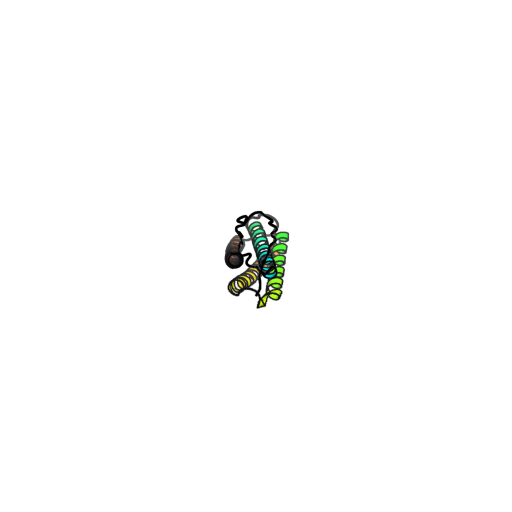 116 ? 22.407 0.016 -15.270 1.00 57.12 116 GLN A C 1
ATOM 913 O O . GLN A 1 116 ? 22.758 1.095 -14.799 1.00 57.12 116 GLN A O 1
ATOM 918 N N . GLN A 1 117 ? 22.148 -0.122 -16.581 1.00 51.09 117 GLN A N 1
ATOM 919 C CA . GLN A 1 117 ? 22.354 0.944 -17.577 1.00 51.09 117 GLN A CA 1
ATOM 920 C C . GLN A 1 117 ? 21.324 1.002 -18.725 1.00 51.09 117 GLN A C 1
ATOM 922 O O . GLN A 1 117 ? 21.508 1.789 -19.651 1.00 51.09 117 GLN A O 1
ATOM 927 N N . ALA A 1 118 ? 20.244 0.211 -18.713 1.00 50.19 118 ALA A N 1
ATOM 928 C CA . ALA A 1 118 ? 19.269 0.226 -19.811 1.00 50.19 118 ALA A CA 1
ATOM 929 C C . ALA A 1 118 ? 17.978 0.966 -19.425 1.00 50.19 118 ALA A C 1
ATOM 931 O O . ALA A 1 118 ? 17.441 0.779 -18.332 1.00 50.19 118 ALA A O 1
ATOM 932 N N . LEU A 1 119 ? 17.468 1.789 -20.350 1.00 52.81 119 LEU A N 1
ATOM 933 C CA . LEU A 1 119 ? 16.101 2.323 -20.326 1.00 52.81 119 LEU A CA 1
ATOM 934 C C . LEU A 1 119 ? 15.107 1.184 -20.069 1.00 52.81 119 LEU A C 1
ATOM 936 O O . LEU A 1 119 ? 15.215 0.141 -20.718 1.00 52.81 119 LEU A O 1
ATOM 940 N N . SER A 1 120 ? 14.146 1.388 -19.155 1.00 56.97 120 SER A N 1
ATOM 941 C CA . SER A 1 120 ? 13.119 0.384 -18.842 1.00 56.97 120 SER A CA 1
ATOM 942 C C . SER A 1 120 ? 12.500 -0.138 -20.142 1.00 56.97 120 SER A C 1
ATOM 944 O O . SER A 1 120 ? 11.928 0.674 -20.883 1.00 56.97 120 SER A O 1
ATOM 946 N N . PRO A 1 121 ? 12.590 -1.442 -20.462 1.00 66.19 121 PRO A N 1
ATOM 947 C CA . PRO A 1 121 ? 11.934 -1.970 -21.643 1.00 66.19 121 PRO A CA 1
ATOM 948 C C . PRO A 1 121 ? 10.440 -1.651 -21.550 1.00 66.19 121 PRO A C 1
ATOM 950 O O . PRO A 1 121 ? 9.851 -1.686 -20.470 1.00 66.19 121 PRO A O 1
ATOM 953 N N . HIS A 1 122 ? 9.827 -1.305 -22.681 1.00 68.88 122 HIS A N 1
ATOM 954 C CA . HIS A 1 122 ? 8.430 -0.863 -22.754 1.00 68.88 122 HIS A CA 1
ATOM 955 C C . HIS A 1 122 ? 7.458 -1.807 -22.013 1.00 68.88 122 HIS A C 1
ATOM 957 O O . HIS A 1 122 ? 6.515 -1.349 -21.371 1.00 68.88 122 HIS A O 1
ATOM 963 N N . SER A 1 123 ? 7.741 -3.114 -22.019 1.00 72.19 123 SER A N 1
ATOM 964 C CA . SER A 1 123 ? 6.997 -4.133 -21.272 1.00 72.19 123 SER A CA 1
ATOM 965 C C . SER A 1 123 ? 7.030 -3.940 -19.753 1.00 72.19 123 SER A C 1
ATOM 967 O O . SER A 1 123 ? 5.994 -4.083 -19.111 1.00 72.19 123 SER A O 1
ATOM 969 N N . LEU A 1 124 ? 8.178 -3.574 -19.176 1.00 75.06 124 LEU A N 1
ATOM 970 C CA . LEU A 1 124 ? 8.294 -3.296 -17.745 1.00 75.06 124 LEU A CA 1
ATOM 971 C C . LEU A 1 124 ? 7.504 -2.046 -17.375 1.00 75.06 124 LEU A C 1
ATOM 973 O O . LEU A 1 124 ? 6.780 -2.055 -16.388 1.00 75.06 124 LEU A O 1
ATOM 977 N N . LYS A 1 125 ? 7.591 -0.987 -18.186 1.00 76.88 125 LYS A N 1
ATOM 978 C CA . LYS A 1 125 ? 6.817 0.235 -17.945 1.00 76.88 125 LYS A CA 1
ATOM 979 C C . LYS A 1 125 ? 5.311 -0.043 -17.949 1.00 76.88 125 LYS A C 1
ATOM 981 O O . LYS A 1 125 ? 4.601 0.443 -17.077 1.00 76.88 125 LYS A O 1
ATOM 986 N N . MET A 1 126 ? 4.830 -0.865 -18.882 1.00 80.56 126 MET A N 1
ATOM 987 C CA . MET A 1 126 ? 3.426 -1.290 -18.916 1.00 80.56 126 MET A CA 1
ATOM 988 C C . MET A 1 126 ? 3.034 -2.130 -17.693 1.00 80.56 126 MET A C 1
ATOM 990 O O . MET A 1 126 ? 1.957 -1.926 -17.137 1.00 80.56 126 MET A O 1
ATOM 994 N N . GLN A 1 127 ? 3.903 -3.039 -17.239 1.00 81.88 127 GLN A N 1
ATOM 995 C CA . GLN A 1 127 ? 3.670 -3.826 -16.021 1.00 81.88 127 GLN A CA 1
ATOM 996 C C . GLN A 1 127 ? 3.650 -2.954 -14.763 1.00 81.88 127 GLN A C 1
ATOM 998 O O . GLN A 1 127 ? 2.781 -3.143 -13.914 1.00 81.88 127 GLN A O 1
ATOM 1003 N N . LEU A 1 128 ? 4.559 -1.979 -14.667 1.00 83.06 128 LEU A N 1
ATOM 1004 C CA . LEU A 1 128 ? 4.578 -0.987 -13.595 1.00 83.06 128 LEU A CA 1
ATOM 1005 C C . LEU A 1 128 ? 3.266 -0.212 -13.570 1.00 83.06 128 LEU A C 1
ATOM 1007 O O . LEU A 1 128 ? 2.610 -0.202 -12.540 1.00 83.06 128 LEU A O 1
ATOM 1011 N N . ILE A 1 129 ? 2.826 0.337 -14.707 1.00 86.25 129 ILE A N 1
ATOM 1012 C CA . ILE A 1 129 ? 1.548 1.057 -14.801 1.00 86.25 129 ILE A CA 1
ATOM 1013 C C . ILE A 1 129 ? 0.386 0.176 -14.327 1.00 86.25 129 ILE A C 1
ATOM 1015 O O . ILE A 1 129 ? -0.390 0.607 -13.480 1.00 86.25 129 ILE A O 1
ATOM 1019 N N . ALA A 1 130 ? 0.286 -1.062 -14.821 1.00 87.81 130 ALA A N 1
ATOM 1020 C CA . ALA A 1 130 ? -0.800 -1.966 -14.450 1.00 87.81 130 ALA A CA 1
ATOM 1021 C C . ALA A 1 130 ? -0.810 -2.282 -12.943 1.00 87.81 130 ALA A C 1
ATOM 1023 O O . ALA A 1 130 ? -1.853 -2.175 -12.296 1.00 87.81 130 ALA A O 1
ATOM 1024 N N . LYS A 1 131 ? 0.352 -2.623 -12.367 1.00 89.19 131 LYS A N 1
ATOM 1025 C CA . LYS A 1 131 ? 0.486 -2.884 -10.925 1.00 89.19 131 LY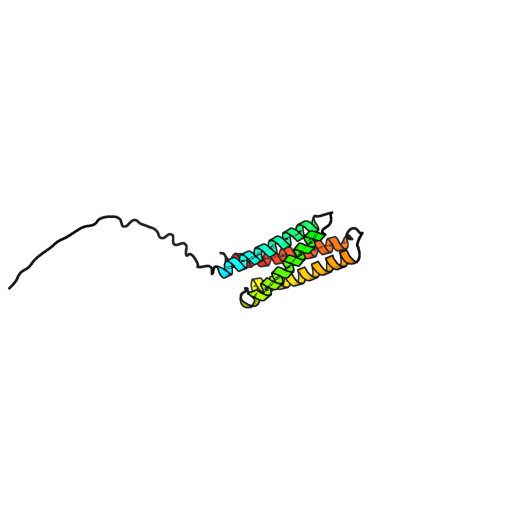S A CA 1
ATOM 1026 C C . LYS A 1 131 ? 0.202 -1.636 -10.099 1.00 89.19 131 LYS A C 1
ATOM 1028 O O . LYS A 1 131 ? -0.470 -1.716 -9.077 1.00 89.19 131 LYS A O 1
ATOM 1033 N N . SER A 1 132 ? 0.637 -0.471 -10.562 1.00 89.75 132 SER A N 1
ATOM 1034 C CA . SER A 1 132 ? 0.347 0.789 -9.893 1.00 89.75 132 SER A CA 1
ATOM 1035 C C . SER A 1 132 ? -1.131 1.149 -9.906 1.00 89.75 132 SER A C 1
ATOM 1037 O O . SER A 1 132 ? -1.630 1.612 -8.886 1.00 89.75 132 SER A O 1
ATOM 1039 N N . SER A 1 133 ? -1.847 0.910 -11.006 1.00 92.75 133 SER A N 1
ATOM 1040 C CA . SER A 1 133 ? -3.298 1.112 -11.057 1.00 92.75 133 SER A CA 1
ATOM 1041 C C . SER A 1 133 ? -4.038 0.199 -10.078 1.00 92.75 133 SER A C 1
ATOM 1043 O O . SER A 1 133 ? -4.958 0.659 -9.406 1.00 92.75 133 SER A O 1
ATOM 1045 N N . LEU A 1 134 ? -3.612 -1.063 -9.942 1.00 94.25 134 LEU A N 1
ATOM 1046 C CA . LEU A 1 134 ? -4.163 -1.979 -8.940 1.00 94.25 134 LEU A CA 1
ATOM 1047 C C . LEU A 1 134 ? -3.914 -1.472 -7.512 1.00 94.25 134 LEU A C 1
ATOM 1049 O O . LEU A 1 134 ? -4.846 -1.390 -6.718 1.00 94.25 134 LEU A O 1
ATOM 1053 N N . LEU A 1 135 ? -2.680 -1.073 -7.197 1.00 95.81 135 LEU A N 1
ATOM 1054 C CA . LEU A 1 135 ? -2.331 -0.539 -5.877 1.00 95.81 135 LEU A CA 1
ATOM 1055 C C . LEU A 1 135 ? -3.107 0.745 -5.553 1.00 95.81 135 LEU A C 1
ATOM 1057 O O . LEU A 1 135 ? -3.598 0.901 -4.439 1.00 95.81 135 LEU A O 1
ATOM 1061 N N . GLN A 1 136 ? -3.276 1.642 -6.529 1.00 94.81 136 GLN A N 1
ATOM 1062 C CA . GLN A 1 136 ? -4.116 2.837 -6.392 1.00 94.81 136 GLN A CA 1
ATOM 1063 C C . GLN A 1 136 ? -5.572 2.477 -6.099 1.00 94.81 136 GLN A C 1
ATOM 1065 O O . GLN A 1 136 ? -6.182 3.076 -5.216 1.00 94.81 136 GLN A O 1
ATOM 1070 N N . TRP A 1 137 ? -6.120 1.490 -6.808 1.00 96.69 137 TRP A N 1
ATOM 1071 C CA . TRP A 1 137 ? -7.479 1.012 -6.576 1.00 96.69 137 TRP A CA 1
ATOM 1072 C C . TRP A 1 137 ? -7.654 0.434 -5.167 1.00 96.69 137 TRP A C 1
ATOM 1074 O O . TRP A 1 137 ? -8.589 0.814 -4.468 1.00 96.69 137 TRP A O 1
ATOM 1084 N N . LEU A 1 138 ? -6.723 -0.407 -4.709 1.00 97.19 138 LEU A N 1
ATOM 1085 C CA . LEU A 1 138 ? -6.748 -0.970 -3.356 1.00 97.19 138 LEU A CA 1
ATOM 1086 C C . LEU A 1 138 ? -6.679 0.121 -2.282 1.00 97.19 138 LEU A C 1
ATOM 1088 O O . LEU A 1 138 ? -7.418 0.062 -1.301 1.00 97.19 138 LEU A O 1
ATOM 1092 N N . VAL A 1 139 ? -5.864 1.161 -2.490 1.00 96.56 139 VAL A N 1
ATOM 1093 C CA . VAL A 1 139 ? -5.840 2.330 -1.598 1.00 96.56 139 VAL A CA 1
ATOM 1094 C C . VAL A 1 139 ? -7.191 3.027 -1.565 1.00 96.56 139 VAL A C 1
ATOM 1096 O O . VAL A 1 139 ? -7.672 3.332 -0.479 1.00 96.56 139 VAL A O 1
ATOM 1099 N N . VAL A 1 140 ? -7.838 3.242 -2.713 1.00 95.00 140 VAL A N 1
ATOM 1100 C CA . VAL A 1 140 ? -9.190 3.819 -2.744 1.00 95.00 140 VAL A CA 1
ATOM 1101 C C . VAL A 1 140 ? -10.164 2.955 -1.945 1.00 95.00 140 VAL A C 1
ATOM 1103 O O . VAL A 1 140 ? -10.869 3.497 -1.100 1.00 95.00 140 VAL A O 1
ATOM 1106 N N . CYS A 1 141 ? -10.162 1.632 -2.132 1.00 95.31 141 CYS A N 1
ATOM 1107 C CA . CYS A 1 141 ? -11.007 0.726 -1.351 1.00 95.31 141 CYS A CA 1
ATOM 1108 C C . CYS A 1 141 ? -10.775 0.881 0.160 1.00 95.31 141 CYS A C 1
ATOM 1110 O O . CYS A 1 141 ? -11.733 1.053 0.907 1.00 95.31 141 CYS A O 1
ATOM 1112 N N . ILE A 1 142 ? -9.515 0.897 0.606 1.00 94.94 142 ILE A N 1
ATOM 1113 C CA . ILE A 1 142 ? -9.170 1.071 2.025 1.00 94.94 142 ILE A CA 1
ATOM 1114 C C . ILE A 1 142 ? -9.650 2.430 2.550 1.00 94.94 142 ILE A C 1
ATOM 1116 O O . ILE A 1 142 ? -10.223 2.515 3.634 1.00 94.94 142 ILE A O 1
ATOM 1120 N N . LEU A 1 143 ? -9.426 3.505 1.792 1.00 93.00 143 LEU A N 1
ATOM 1121 C CA . LEU A 1 143 ? -9.806 4.858 2.195 1.00 93.00 143 LEU A CA 1
ATOM 1122 C C . LEU A 1 143 ? -11.327 5.046 2.254 1.00 93.00 143 LEU A C 1
ATOM 1124 O O . LEU A 1 143 ? -11.802 5.774 3.123 1.00 93.00 143 LEU A O 1
ATOM 1128 N N . GLU A 1 144 ? -12.093 4.409 1.368 1.00 92.69 144 GLU A N 1
ATOM 1129 C CA . GLU A 1 144 ? -13.560 4.432 1.426 1.00 92.69 144 GLU A CA 1
ATOM 1130 C C . GLU A 1 144 ? -14.095 3.716 2.669 1.00 92.69 144 GLU A C 1
ATOM 1132 O O . GLU A 1 144 ? -15.006 4.226 3.318 1.00 92.69 144 GLU A O 1
ATOM 1137 N N . GLU A 1 145 ? -13.499 2.589 3.064 1.00 90.44 145 GLU A N 1
ATOM 1138 C CA . GLU A 1 145 ? -13.869 1.925 4.319 1.00 90.44 145 GLU A CA 1
ATOM 1139 C C . GLU A 1 145 ? -13.471 2.759 5.541 1.00 90.44 145 GLU A C 1
ATOM 1141 O O . GLU A 1 145 ? -14.273 2.944 6.455 1.00 90.44 145 GLU A O 1
ATOM 1146 N N . LEU A 1 146 ? -12.279 3.367 5.526 1.00 88.12 146 LEU A N 1
ATOM 1147 C CA . LEU A 1 146 ? -11.856 4.284 6.584 1.00 88.12 146 LEU A CA 1
ATOM 1148 C C . LEU A 1 146 ? -12.825 5.463 6.727 1.00 88.12 146 LEU A C 1
ATOM 1150 O O . LEU A 1 146 ? -13.161 5.813 7.852 1.00 88.12 146 LEU A O 1
ATOM 1154 N N . LYS A 1 147 ? -13.322 6.050 5.625 1.00 84.81 147 LYS A N 1
ATOM 1155 C CA . LYS A 1 147 ? -14.306 7.153 5.653 1.00 84.81 147 LYS A CA 1
ATOM 1156 C C . LYS A 1 147 ? -15.554 6.812 6.464 1.00 84.81 147 LYS A C 1
ATOM 1158 O O . LYS A 1 147 ? -16.011 7.663 7.222 1.00 84.81 147 LYS A O 1
ATOM 1163 N N . LYS A 1 148 ? -16.069 5.584 6.353 1.00 83.38 148 LYS A N 1
ATOM 1164 C CA . LYS A 1 148 ? -17.252 5.123 7.106 1.00 83.38 148 LYS A CA 1
ATOM 1165 C C . LYS A 1 148 ? -17.028 5.101 8.619 1.00 83.38 148 LYS A C 1
ATOM 1167 O O . LYS A 1 148 ? -17.985 5.091 9.376 1.00 83.38 148 LYS A O 1
ATOM 1172 N N . LEU A 1 149 ? -15.774 5.087 9.069 1.00 73.81 149 LEU A N 1
ATOM 1173 C CA . LEU A 1 149 ? -15.438 5.161 10.490 1.00 73.81 149 LEU A CA 1
ATOM 1174 C C . LEU A 1 149 ? -15.425 6.598 11.028 1.00 73.81 149 LEU A C 1
ATOM 1176 O O . LEU A 1 149 ? -15.301 6.768 12.237 1.00 73.81 149 LEU A O 1
ATOM 1180 N N . TYR A 1 150 ? -15.523 7.620 10.169 1.00 64.62 150 TYR A N 1
ATOM 1181 C CA . TYR A 1 150 ? -15.544 9.036 10.564 1.00 64.62 150 TYR A CA 1
ATOM 1182 C C . TYR A 1 150 ? -16.930 9.694 10.441 1.00 64.62 150 TYR A C 1
ATOM 1184 O O . TYR A 1 150 ? -17.134 10.754 11.036 1.00 64.62 150 TYR A O 1
ATOM 1192 N N . PHE A 1 151 ? -17.846 9.115 9.657 1.00 50.94 151 PHE A N 1
ATOM 1193 C CA . PHE A 1 151 ? -19.165 9.668 9.313 1.00 50.94 151 PHE A CA 1
ATOM 1194 C C . PHE A 1 151 ? -20.277 8.675 9.634 1.00 50.94 151 PHE A C 1
ATOM 1196 O O . PHE A 1 151 ? -21.343 9.140 10.096 1.00 50.94 151 PHE A O 1
#

pLDDT: mean 76.13, std 20.6, range [33.53, 97.5]

Sequence (151 aa):
MELGNTSSANSVSSGLKRIKPGIFDAVVFNHANLTLCLNLQNILNFYIDCLGKIIASSVSEKPLLQHLSSCLKQLEKFNSEYENVLDPEIKRPLLEFMDEAHLLDNMVNNYLAKYQQALSPHSLKMQLIAKSSLLQWLVVCILEELKKLYF

Foldseek 3Di:
DDDDDDDDDDDDDDDPDPPPPPPPVVPPLPVVLVVLLVVLLVLLVLLLVLLVCVLPDPDDSVVSLVSLVVSLVVLVVSCVVCVPPDDPQLNVLSVVLSVLSVVLSVLVVVCCVVCVDDDDPPVSSVVSVVSSVSNVVSSVSNVVVSVVSVD